Protein AF-A0A5B0M8N7-F1 (afdb_monomer_lite)

Foldseek 3Di:
DDPPDDDQAPQQWAFFWKDQVVVRDIHGCGRPRHDDDDDDDPVPTDIDTTDTDPVPGPHDDDDDDDDCDPVNVVVVVCVVVVVCVVPVVVVVVVVVVVVVVVVVVVVVVVVVVVPPDDDDD

Structure (mmCIF, N/CA/C/O backbone):
data_AF-A0A5B0M8N7-F1
#
_entry.id   AF-A0A5B0M8N7-F1
#
loop_
_atom_site.group_PDB
_atom_site.id
_atom_site.type_symbol
_atom_site.label_atom_id
_atom_site.label_alt_id
_atom_site.label_comp_id
_atom_site.label_asym_id
_atom_site.label_entity_id
_atom_site.label_seq_id
_atom_site.pdbx_PDB_ins_code
_atom_site.Cartn_x
_atom_site.Cartn_y
_atom_site.Cartn_z
_atom_site.occupancy
_atom_site.B_iso_or_equiv
_atom_site.auth_seq_id
_atom_site.auth_comp_id
_atom_site.auth_asym_id
_atom_site.auth_atom_id
_atom_site.pdbx_PDB_model_num
ATOM 1 N N . MET A 1 1 ? 11.922 27.029 -22.630 1.00 46.81 1 MET A N 1
ATOM 2 C CA . MET A 1 1 ? 10.753 27.025 -21.726 1.00 46.81 1 MET A CA 1
ATOM 3 C C . MET A 1 1 ? 10.085 25.672 -21.880 1.00 46.81 1 MET A C 1
ATOM 5 O O . MET A 1 1 ? 9.820 25.305 -23.014 1.00 46.81 1 MET A O 1
ATOM 9 N N . GLN A 1 2 ? 9.908 24.917 -20.795 1.00 61.97 2 GLN A N 1
ATOM 10 C CA . GLN A 1 2 ? 8.971 23.790 -20.772 1.00 61.97 2 GLN A CA 1
ATOM 11 C C . GLN A 1 2 ? 7.604 24.369 -20.407 1.00 61.97 2 GLN A C 1
ATOM 13 O O . GLN A 1 2 ? 7.500 25.142 -19.459 1.00 61.97 2 GLN A O 1
ATOM 18 N N . ASP A 1 3 ? 6.595 24.055 -21.204 1.00 82.44 3 ASP A N 1
ATOM 19 C CA . ASP A 1 3 ? 5.219 24.556 -21.105 1.00 82.44 3 ASP A CA 1
ATOM 20 C C . ASP A 1 3 ? 4.363 23.779 -20.087 1.00 82.44 3 ASP A C 1
ATOM 22 O O . ASP A 1 3 ? 3.213 24.134 -19.849 1.00 82.44 3 ASP A O 1
ATOM 26 N N . GLY A 1 4 ? 4.928 22.736 -19.470 1.00 71.62 4 GLY A N 1
ATOM 27 C CA . GLY A 1 4 ? 4.211 21.851 -18.553 1.00 71.62 4 GLY A CA 1
ATOM 28 C C . GLY A 1 4 ? 3.311 20.833 -19.258 1.00 71.62 4 GLY A C 1
ATOM 29 O O . GLY A 1 4 ? 2.535 20.157 -18.586 1.00 71.62 4 GLY A O 1
ATOM 30 N N . SER A 1 5 ? 3.409 20.702 -20.584 1.00 77.06 5 SER A N 1
ATOM 31 C CA . S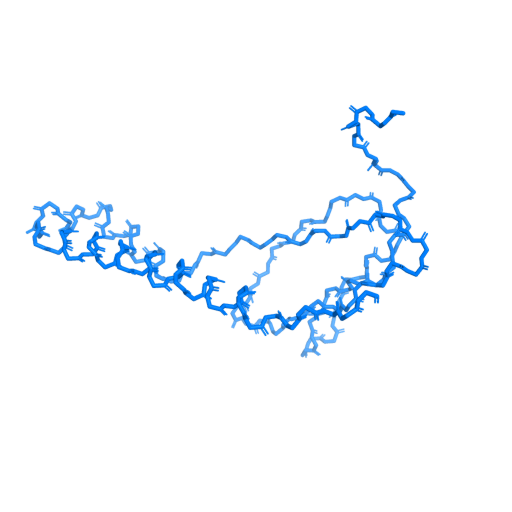ER A 1 5 ? 2.685 19.680 -21.339 1.00 77.06 5 SER A CA 1
ATOM 32 C C . SER A 1 5 ? 3.151 18.276 -20.946 1.00 77.06 5 SER A C 1
ATOM 34 O O . SER A 1 5 ? 4.347 18.021 -20.774 1.00 77.06 5 SER A O 1
ATOM 36 N N . LEU A 1 6 ? 2.199 17.348 -20.808 1.00 69.31 6 LEU A N 1
ATOM 37 C CA . LEU A 1 6 ? 2.494 15.948 -20.506 1.00 69.31 6 LEU A CA 1
ATOM 38 C C . LEU A 1 6 ? 3.200 15.293 -21.698 1.00 69.31 6 LEU A C 1
ATOM 40 O O . LEU A 1 6 ? 2.675 15.271 -22.810 1.00 69.31 6 LEU A O 1
ATOM 44 N N . VAL A 1 7 ? 4.382 14.730 -21.451 1.00 70.38 7 VAL A N 1
ATOM 45 C CA . VAL A 1 7 ? 5.074 13.870 -22.414 1.00 70.38 7 VAL A CA 1
ATOM 46 C C . VAL A 1 7 ? 4.440 12.485 -22.330 1.00 70.38 7 VAL A C 1
ATOM 48 O O . VAL A 1 7 ? 4.480 11.856 -21.278 1.00 70.38 7 VAL A O 1
ATOM 51 N N . THR A 1 8 ? 3.834 12.018 -23.419 1.00 71.81 8 THR A N 1
ATOM 52 C CA . THR A 1 8 ? 3.123 10.726 -23.451 1.00 71.81 8 THR A CA 1
ATOM 53 C C . THR A 1 8 ? 3.881 9.625 -24.187 1.00 71.81 8 THR A C 1
ATOM 55 O O . THR A 1 8 ? 3.483 8.472 -24.100 1.00 71.81 8 THR A O 1
ATOM 58 N N . ASN A 1 9 ? 4.949 9.964 -24.917 1.00 72.56 9 ASN A N 1
ATOM 59 C CA . ASN A 1 9 ? 5.648 9.048 -25.823 1.00 72.56 9 ASN A CA 1
ATOM 60 C C . ASN A 1 9 ? 7.168 9.145 -25.617 1.00 72.56 9 ASN A C 1
ATOM 62 O O . ASN A 1 9 ? 7.668 10.199 -25.215 1.00 72.56 9 ASN A O 1
ATOM 66 N N . ASN A 1 10 ? 7.903 8.095 -25.996 1.00 74.06 10 ASN A N 1
ATOM 67 C CA . ASN A 1 10 ? 9.365 8.014 -25.923 1.00 74.06 10 ASN A CA 1
ATOM 68 C C . ASN A 1 10 ? 9.909 8.242 -24.503 1.00 74.06 10 ASN A C 1
ATOM 70 O O . ASN A 1 10 ? 10.962 8.862 -24.323 1.00 74.06 10 ASN A O 1
ATOM 74 N N . LEU A 1 11 ? 9.204 7.750 -23.479 1.00 74.06 11 LEU A N 1
ATOM 75 C CA . LEU A 1 11 ? 9.624 7.913 -22.087 1.00 74.06 11 LEU A CA 1
ATOM 76 C C . LEU A 1 11 ? 10.914 7.132 -21.794 1.00 74.06 11 LEU A C 1
ATOM 78 O O . LEU A 1 11 ? 11.697 7.540 -20.926 1.00 74.06 11 LEU A O 1
ATOM 82 N N . ASN A 1 12 ? 11.145 6.055 -22.558 1.00 73.94 12 ASN A N 1
ATOM 83 C CA . ASN A 1 12 ? 12.342 5.208 -22.556 1.00 73.94 12 ASN A CA 1
ATOM 84 C C . ASN A 1 12 ? 12.801 4.835 -21.135 1.00 73.94 12 ASN A C 1
ATOM 86 O O . ASN A 1 12 ? 13.986 4.899 -20.798 1.00 73.94 12 ASN A O 1
ATOM 90 N N . VAL A 1 13 ? 11.835 4.513 -20.273 1.00 72.69 13 VAL A N 1
ATOM 91 C CA . VAL A 1 13 ? 12.106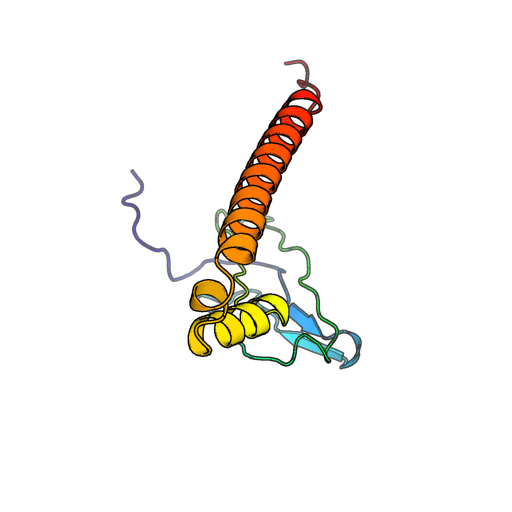 4.049 -18.914 1.00 72.69 13 VAL A CA 1
ATOM 92 C C . VAL A 1 13 ? 12.673 2.634 -18.993 1.00 72.69 13 VAL A C 1
ATOM 94 O O . VAL A 1 13 ? 12.169 1.798 -19.747 1.00 72.69 13 VAL A O 1
ATOM 97 N N . GLN A 1 14 ? 13.717 2.364 -18.207 1.00 78.44 14 GLN A N 1
ATOM 98 C CA . GLN A 1 14 ? 14.246 1.021 -17.994 1.00 78.44 14 GLN A CA 1
ATOM 99 C C . GLN A 1 14 ? 14.159 0.601 -16.523 1.00 78.44 14 GLN A C 1
ATOM 101 O O . GLN A 1 14 ? 14.323 1.415 -15.609 1.00 78.44 14 GLN A O 1
ATOM 106 N N . GLY A 1 15 ? 13.931 -0.695 -16.310 1.00 81.38 15 GLY A N 1
ATOM 107 C CA . GLY A 1 15 ? 13.740 -1.276 -14.983 1.00 81.38 15 GLY A CA 1
ATOM 108 C C . GLY A 1 15 ? 12.388 -0.910 -14.374 1.00 81.38 15 GLY A C 1
ATOM 109 O O . GLY A 1 15 ? 11.423 -0.641 -15.087 1.00 81.38 15 GLY A O 1
ATOM 110 N N . GLY A 1 16 ? 12.320 -0.913 -13.040 1.00 85.44 16 GLY A N 1
ATOM 111 C CA . GLY A 1 16 ? 11.072 -0.642 -12.323 1.00 85.44 16 GLY A CA 1
ATOM 112 C C . GLY A 1 16 ? 10.060 -1.786 -12.386 1.00 85.44 16 GLY A C 1
ATOM 113 O O . GLY A 1 16 ? 8.885 -1.555 -12.121 1.00 85.44 16 GLY A O 1
ATOM 114 N N . ASN A 1 17 ? 10.494 -2.997 -12.751 1.00 89.69 17 ASN A N 1
ATOM 115 C CA . ASN A 1 17 ? 9.612 -4.152 -12.890 1.00 89.69 17 ASN A CA 1
ATOM 116 C C . ASN A 1 17 ? 8.853 -4.418 -11.589 1.00 89.69 17 ASN A C 1
ATOM 118 O O . ASN A 1 17 ? 9.412 -4.293 -10.497 1.00 89.69 17 ASN A O 1
ATOM 122 N N . PHE A 1 18 ? 7.590 -4.812 -11.715 1.00 92.62 18 PHE A N 1
ATOM 123 C CA . PHE A 1 18 ? 6.763 -5.183 -10.574 1.00 92.62 18 PHE A CA 1
ATOM 124 C C . PHE A 1 18 ? 6.695 -6.701 -10.469 1.00 92.62 18 PHE A C 1
ATOM 126 O O . PHE A 1 18 ? 6.154 -7.356 -11.358 1.00 92.62 18 PHE A O 1
ATOM 133 N N . LEU A 1 19 ? 7.279 -7.263 -9.418 1.00 94.56 19 LEU A N 1
ATOM 134 C CA . LEU A 1 19 ? 7.484 -8.699 -9.279 1.00 94.56 19 LEU A CA 1
ATOM 135 C C . LEU A 1 19 ? 6.557 -9.303 -8.230 1.00 94.56 19 LEU A C 1
ATOM 137 O O . LEU A 1 19 ? 6.322 -8.700 -7.186 1.00 94.56 19 LEU A O 1
ATOM 141 N N . PHE A 1 20 ? 6.132 -10.533 -8.503 1.00 96.25 20 PHE A N 1
ATOM 142 C CA . PHE A 1 20 ? 5.485 -11.471 -7.593 1.00 96.25 20 PHE A CA 1
ATOM 143 C C . PHE A 1 20 ? 6.415 -12.687 -7.439 1.00 96.25 20 PHE A C 1
ATOM 145 O O . PHE A 1 20 ? 6.326 -13.641 -8.222 1.00 96.25 20 PHE A O 1
ATOM 152 N N . PRO A 1 21 ? 7.415 -12.607 -6.538 1.00 94.69 21 PRO A N 1
ATOM 153 C CA . PRO A 1 21 ? 8.527 -13.555 -6.504 1.00 94.69 21 PRO A CA 1
ATOM 154 C C . PRO A 1 21 ? 8.095 -14.989 -6.191 1.00 94.69 21 PRO A C 1
ATOM 156 O O . PRO A 1 21 ? 8.663 -15.919 -6.758 1.00 94.69 21 PRO A O 1
ATOM 159 N N . ASP A 1 22 ? 7.086 -15.181 -5.342 1.00 96.50 22 ASP A N 1
ATOM 160 C CA . ASP A 1 22 ? 6.646 -16.518 -4.925 1.00 96.50 22 ASP A CA 1
ATOM 161 C C . ASP A 1 22 ? 5.851 -17.227 -6.043 1.00 96.50 22 ASP A C 1
ATOM 163 O O . ASP A 1 22 ? 5.781 -18.454 -6.115 1.00 96.50 22 ASP A O 1
ATOM 167 N N . GLU A 1 23 ? 5.299 -16.445 -6.967 1.00 94.81 23 GLU A N 1
ATOM 168 C CA . GLU A 1 23 ? 4.461 -16.863 -8.085 1.00 94.81 23 GLU A CA 1
ATOM 169 C C . GLU A 1 23 ? 5.259 -16.972 -9.391 1.00 94.81 23 GLU A C 1
ATOM 171 O O . GLU A 1 23 ? 4.705 -17.369 -10.418 1.00 94.81 23 GLU A O 1
ATOM 176 N N . ASN A 1 24 ? 6.554 -16.627 -9.364 1.00 92.69 24 ASN A N 1
ATOM 177 C CA . ASN A 1 24 ? 7.429 -16.543 -10.537 1.00 92.69 24 ASN A CA 1
ATOM 178 C C . ASN A 1 24 ? 6.809 -15.725 -11.682 1.00 92.69 24 ASN A C 1
ATOM 180 O O . ASN A 1 24 ? 6.948 -16.060 -12.862 1.00 92.69 24 ASN A O 1
ATOM 184 N N . PHE A 1 25 ? 6.109 -14.650 -11.326 1.00 92.06 25 PHE A N 1
ATOM 185 C CA . PHE A 1 25 ? 5.437 -13.760 -12.263 1.00 92.06 25 PHE A CA 1
ATOM 186 C C . PHE A 1 25 ? 5.869 -12.311 -12.024 1.00 92.06 25 PHE A C 1
ATOM 188 O O . PHE A 1 25 ? 6.266 -11.930 -10.926 1.00 92.06 25 PHE A O 1
ATOM 195 N N . GLY A 1 26 ? 5.796 -11.478 -13.056 1.00 91.25 26 GLY A N 1
ATOM 196 C CA . GLY A 1 26 ? 6.103 -10.062 -12.935 1.00 91.25 26 GLY A CA 1
ATOM 197 C C . GLY A 1 26 ? 5.723 -9.282 -14.181 1.00 91.25 26 GLY A C 1
ATOM 198 O O . GLY A 1 26 ? 5.560 -9.838 -15.267 1.00 91.25 26 GLY A O 1
ATOM 199 N N . LEU A 1 27 ? 5.581 -7.975 -14.008 1.00 90.25 27 LEU A N 1
ATOM 200 C CA . LEU A 1 27 ? 5.298 -7.026 -15.070 1.00 90.25 27 LEU A CA 1
ATOM 201 C C . LEU A 1 27 ? 6.570 -6.253 -15.398 1.00 90.25 27 LEU A C 1
ATOM 203 O O . LEU A 1 27 ? 7.159 -5.603 -14.533 1.00 90.25 27 LEU A O 1
ATOM 207 N N . ASN A 1 28 ? 6.978 -6.336 -16.661 1.00 88.00 28 ASN A N 1
ATOM 208 C CA . ASN A 1 28 ? 8.090 -5.566 -17.193 1.00 88.00 28 ASN A CA 1
ATOM 209 C C . ASN A 1 28 ? 7.569 -4.238 -17.750 1.00 88.00 28 ASN A C 1
ATOM 211 O O . ASN A 1 28 ? 6.742 -4.238 -18.662 1.00 88.00 28 ASN A O 1
ATOM 215 N N . PHE A 1 29 ? 8.060 -3.123 -17.211 1.00 82.44 29 PHE A N 1
ATOM 216 C CA . PHE A 1 29 ? 7.674 -1.778 -17.652 1.00 82.44 29 PHE A CA 1
ATOM 217 C C . PHE A 1 29 ? 8.696 -1.130 -18.592 1.00 82.44 29 PHE A C 1
ATOM 219 O O . PHE A 1 29 ? 8.511 0.016 -19.006 1.00 82.44 29 PHE A O 1
ATOM 226 N N . ALA A 1 30 ? 9.768 -1.838 -18.958 1.00 80.50 30 ALA A N 1
ATOM 227 C CA . ALA A 1 30 ? 10.774 -1.313 -19.869 1.00 80.50 30 ALA A CA 1
ATOM 228 C C . ALA A 1 30 ? 10.161 -0.970 -21.237 1.00 80.50 30 ALA A C 1
ATOM 230 O O . ALA A 1 30 ? 9.550 -1.817 -21.890 1.00 80.50 30 ALA A O 1
ATOM 231 N N . GLY A 1 31 ? 10.346 0.278 -21.674 1.00 75.56 31 GLY A N 1
ATOM 232 C CA . GLY A 1 31 ? 9.809 0.776 -22.946 1.00 75.56 31 GLY A CA 1
ATOM 233 C C . GLY A 1 31 ? 8.291 0.983 -22.973 1.00 75.56 31 GLY A C 1
ATOM 234 O O . GLY A 1 31 ? 7.743 1.229 -24.045 1.00 75.56 31 GLY A O 1
ATOM 235 N N . PHE A 1 32 ? 7.606 0.888 -21.828 1.00 78.31 32 PHE A N 1
ATOM 236 C CA . PHE A 1 32 ? 6.180 1.179 -21.747 1.00 78.31 32 PHE A CA 1
ATOM 237 C C . PHE A 1 32 ? 5.936 2.695 -21.724 1.00 78.31 32 PHE A C 1
ATOM 239 O O . PHE A 1 32 ? 6.397 3.397 -20.824 1.00 78.31 32 PHE A O 1
ATOM 246 N N . ASP A 1 33 ? 5.181 3.184 -22.707 1.00 77.88 33 ASP A N 1
ATOM 247 C CA . ASP A 1 33 ? 4.754 4.579 -22.812 1.00 77.88 33 ASP A CA 1
ATOM 248 C C . ASP A 1 33 ? 3.288 4.691 -22.364 1.00 77.88 33 ASP A C 1
ATOM 250 O O . ASP A 1 33 ? 2.363 4.481 -23.150 1.00 77.88 33 ASP A O 1
ATOM 254 N N . GLY A 1 34 ? 3.059 4.972 -21.077 1.00 78.50 34 GLY A N 1
ATOM 255 C CA . GLY A 1 34 ? 1.706 5.177 -20.561 1.00 78.50 34 GLY A CA 1
ATOM 256 C C . GLY A 1 34 ? 1.525 4.894 -19.073 1.00 78.50 34 GLY A C 1
ATOM 257 O O . GLY A 1 34 ? 2.477 4.857 -18.296 1.00 78.50 34 GLY A O 1
ATOM 258 N N . ILE A 1 35 ? 0.262 4.697 -18.690 1.00 83.25 35 ILE A N 1
ATOM 259 C CA . ILE A 1 35 ? -0.166 4.379 -17.325 1.00 83.25 35 ILE A CA 1
ATOM 260 C C . ILE A 1 35 ? -0.502 2.889 -17.255 1.00 83.25 35 ILE A C 1
ATOM 262 O O . ILE A 1 35 ? -1.247 2.382 -18.093 1.00 83.25 35 ILE A O 1
ATOM 266 N N . VAL A 1 36 ? 0.025 2.205 -16.242 1.00 83.75 36 VAL A N 1
ATOM 267 C CA . VAL A 1 36 ? -0.379 0.841 -15.890 1.00 83.75 36 VAL A CA 1
ATOM 268 C C . VAL A 1 36 ? -1.236 0.909 -14.634 1.00 83.75 36 VAL A C 1
ATOM 270 O O . VAL A 1 36 ? -0.807 1.453 -13.619 1.00 83.75 36 VAL A O 1
ATOM 273 N N . GLU A 1 37 ? -2.432 0.334 -14.698 1.00 89.88 37 GLU A N 1
ATOM 274 C CA . GLU A 1 37 ? -3.295 0.118 -13.539 1.00 89.88 37 GLU A CA 1
ATOM 275 C C . GLU A 1 37 ? -3.397 -1.383 -13.272 1.00 89.88 37 GLU A C 1
ATOM 277 O O . GLU A 1 37 ? -3.547 -2.184 -14.197 1.00 89.88 37 GLU A O 1
ATOM 282 N N . MET A 1 38 ? -3.299 -1.775 -12.004 1.00 89.88 38 MET A N 1
ATOM 283 C CA . MET A 1 38 ? -3.463 -3.166 -11.604 1.00 89.88 38 MET A CA 1
ATOM 284 C C . MET A 1 38 ? -4.198 -3.263 -10.271 1.00 89.88 38 MET A C 1
ATOM 286 O O . MET A 1 38 ? -4.041 -2.420 -9.389 1.00 89.88 38 MET A O 1
ATOM 290 N N . VAL A 1 39 ? -4.964 -4.340 -10.118 1.00 92.25 39 VAL A N 1
ATOM 291 C CA . VAL A 1 39 ? -5.645 -4.696 -8.874 1.00 92.25 39 VAL A CA 1
ATOM 292 C C . VAL A 1 39 ? -5.237 -6.114 -8.517 1.00 92.25 39 VAL A C 1
ATOM 294 O O . VAL A 1 39 ? -5.418 -7.039 -9.307 1.00 92.25 39 VAL A O 1
ATOM 297 N N . TRP A 1 40 ? -4.682 -6.290 -7.323 1.00 92.38 40 TRP A N 1
ATOM 298 C CA . TRP A 1 40 ? -4.245 -7.590 -6.831 1.00 92.38 40 TRP A CA 1
ATOM 299 C C . TRP A 1 40 ? -4.493 -7.718 -5.331 1.00 92.38 40 TRP A C 1
ATOM 301 O O . TRP A 1 40 ? -4.815 -6.755 -4.633 1.00 92.38 40 TRP A O 1
ATOM 311 N N . LYS A 1 41 ? -4.346 -8.944 -4.827 1.00 92.31 41 LYS A N 1
ATOM 312 C CA . LYS A 1 41 ? -4.537 -9.262 -3.416 1.00 92.31 41 LYS A CA 1
ATOM 313 C C . LYS A 1 41 ? -3.217 -9.124 -2.641 1.00 92.31 41 LYS A C 1
ATOM 315 O O . LYS A 1 41 ? -2.512 -10.108 -2.427 1.00 92.31 41 LYS A O 1
ATOM 320 N N . ALA A 1 42 ? -2.880 -7.889 -2.264 1.00 91.31 42 ALA A N 1
ATOM 321 C CA . ALA A 1 42 ? -1.591 -7.519 -1.664 1.00 91.31 42 ALA A CA 1
ATOM 322 C C . ALA A 1 42 ? -1.265 -8.229 -0.332 1.00 91.31 42 ALA A C 1
ATOM 324 O O . ALA A 1 42 ? -0.095 -8.385 -0.003 1.00 91.31 42 ALA A O 1
ATOM 325 N N . ASP A 1 43 ? -2.276 -8.696 0.411 1.00 89.94 43 ASP A N 1
ATOM 326 C CA . ASP A 1 43 ? -2.122 -9.475 1.651 1.00 89.94 43 ASP A CA 1
ATOM 327 C C . ASP A 1 43 ? -1.781 -10.954 1.412 1.00 89.94 43 ASP A C 1
ATOM 329 O O . ASP A 1 43 ? -1.409 -11.654 2.352 1.00 89.94 43 ASP A O 1
ATOM 333 N N . ARG A 1 44 ? -1.943 -11.456 0.180 1.00 93.62 44 ARG A N 1
ATOM 334 C CA . ARG A 1 44 ? -1.647 -12.856 -0.168 1.00 93.62 44 ARG A CA 1
ATOM 335 C C . ARG A 1 44 ? -0.440 -13.039 -1.056 1.00 93.62 44 ARG A C 1
ATOM 337 O O . ARG A 1 44 ? 0.218 -14.061 -0.925 1.00 93.62 44 ARG A O 1
ATOM 344 N N . PHE A 1 45 ? -0.209 -12.105 -1.964 1.00 93.75 45 PHE A N 1
ATOM 345 C CA . PHE A 1 45 ? 0.853 -12.219 -2.947 1.00 93.75 45 PHE A CA 1
ATOM 346 C C . PHE A 1 45 ? 2.008 -11.315 -2.527 1.00 93.75 45 PHE A C 1
ATOM 348 O O . PHE A 1 45 ? 1.861 -10.085 -2.478 1.00 93.75 45 PHE A O 1
ATOM 355 N N . SER A 1 46 ? 3.142 -11.939 -2.196 1.00 95.00 46 SER A N 1
ATOM 356 C CA . SER A 1 46 ? 4.395 -11.223 -1.970 1.00 95.00 46 SER A CA 1
ATOM 357 C C . SER A 1 46 ? 4.712 -10.411 -3.218 1.00 95.00 46 SER A C 1
ATOM 359 O O . SER A 1 46 ? 4.508 -10.885 -4.334 1.00 95.00 46 SER A O 1
ATOM 361 N N . HIS A 1 47 ? 5.140 -9.164 -3.049 1.00 94.50 47 HIS A N 1
ATOM 362 C CA . HIS A 1 47 ? 5.408 -8.294 -4.183 1.00 94.50 47 HIS A CA 1
ATOM 363 C C . HIS A 1 47 ? 6.498 -7.278 -3.873 1.00 94.50 47 HIS A C 1
ATOM 365 O O . HIS A 1 47 ? 6.676 -6.848 -2.731 1.00 94.50 47 HIS A O 1
ATOM 371 N N . CYS A 1 48 ? 7.230 -6.879 -4.907 1.00 93.38 48 CYS A N 1
ATOM 372 C CA . CYS A 1 48 ? 8.224 -5.822 -4.813 1.00 93.38 48 CYS A CA 1
ATOM 373 C C . CYS A 1 48 ? 8.409 -5.110 -6.155 1.00 93.38 48 CYS A C 1
ATOM 375 O O . CYS A 1 48 ? 8.120 -5.654 -7.220 1.00 93.38 48 CYS A O 1
ATOM 377 N N . THR A 1 49 ? 8.908 -3.879 -6.091 1.00 91.69 49 THR A N 1
ATOM 378 C CA . THR A 1 49 ? 9.311 -3.119 -7.275 1.00 91.69 49 THR A CA 1
ATOM 379 C C . THR A 1 49 ? 10.828 -3.147 -7.377 1.00 91.69 49 THR A C 1
ATOM 381 O O . THR A 1 49 ? 11.525 -2.791 -6.422 1.00 91.69 49 THR A O 1
ATOM 384 N N . GLU A 1 50 ? 11.349 -3.555 -8.529 1.00 89.25 50 GLU A N 1
ATOM 385 C CA . GLU A 1 50 ? 12.776 -3.454 -8.815 1.00 89.25 50 GLU A CA 1
ATOM 386 C C . GLU A 1 50 ? 13.212 -1.993 -8.959 1.00 89.25 50 GLU A C 1
ATOM 388 O O . GLU A 1 50 ? 12.421 -1.092 -9.242 1.00 89.25 50 GLU A O 1
ATOM 393 N N . ILE A 1 51 ? 14.507 -1.741 -8.790 1.00 83.19 51 ILE A N 1
ATOM 394 C CA . ILE A 1 51 ? 15.059 -0.400 -8.969 1.00 83.19 51 ILE A CA 1
ATOM 395 C C . ILE A 1 51 ? 14.907 0.009 -10.440 1.00 83.19 51 ILE A C 1
ATOM 397 O O . ILE A 1 51 ? 15.367 -0.686 -11.344 1.00 83.19 51 ILE A O 1
ATOM 401 N N . SER A 1 52 ? 14.290 1.163 -10.688 1.00 76.88 52 SER A N 1
ATOM 402 C CA . SER A 1 52 ? 14.337 1.824 -11.993 1.00 76.88 52 SER A CA 1
ATOM 403 C C . SER A 1 52 ? 15.642 2.609 -12.117 1.00 76.88 52 SER A C 1
ATOM 405 O O . SER A 1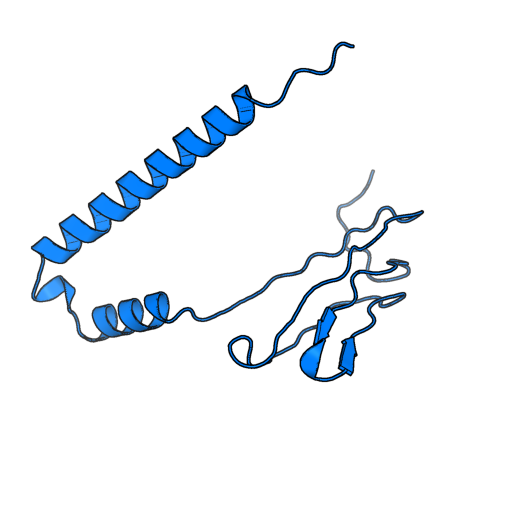 52 ? 15.915 3.486 -11.291 1.00 76.88 52 SER A O 1
ATOM 407 N N . THR A 1 53 ? 16.451 2.326 -13.135 1.00 66.06 53 THR A N 1
ATOM 408 C CA . THR A 1 53 ? 17.676 3.081 -13.425 1.00 66.06 53 THR A CA 1
ATOM 409 C C . THR A 1 53 ? 17.424 4.081 -14.553 1.00 66.06 53 THR A C 1
ATOM 411 O O . THR A 1 53 ? 17.203 3.681 -15.697 1.00 66.06 53 THR A O 1
ATOM 414 N N . PRO A 1 54 ? 17.530 5.397 -14.298 1.00 60.19 54 PRO A N 1
ATOM 415 C CA . PRO A 1 54 ? 17.532 6.386 -15.360 1.00 60.19 54 PRO A CA 1
ATOM 416 C C . PRO A 1 54 ? 18.958 6.458 -15.905 1.00 60.19 54 PRO A C 1
ATOM 418 O O . PRO A 1 54 ? 19.694 7.396 -15.621 1.00 60.19 54 PRO A O 1
ATOM 421 N N . LEU A 1 55 ? 19.412 5.431 -16.631 1.00 55.53 55 LEU A N 1
ATOM 422 C CA . LEU A 1 55 ? 20.793 5.447 -17.121 1.00 55.53 55 LEU A CA 1
ATOM 423 C C . LEU A 1 55 ? 21.000 6.597 -18.131 1.00 55.53 55 LEU A C 1
ATOM 425 O O . LEU A 1 55 ? 22.103 7.126 -18.229 1.00 55.53 55 LEU A O 1
ATOM 429 N N . GLN A 1 56 ? 19.933 7.015 -18.834 1.00 57.38 56 GLN A N 1
ATOM 430 C CA . GLN A 1 56 ? 19.948 8.064 -19.870 1.00 57.38 56 GLN A CA 1
ATOM 431 C C . GLN A 1 56 ? 18.620 8.850 -20.017 1.00 57.38 56 GLN A C 1
ATOM 433 O O . GLN A 1 56 ? 18.464 9.619 -20.962 1.00 57.38 56 GLN A O 1
ATOM 438 N N . SER A 1 57 ? 17.647 8.658 -19.119 1.00 62.00 57 SER A N 1
ATOM 439 C CA . SER A 1 57 ? 16.294 9.226 -19.236 1.00 62.00 57 SER A CA 1
ATOM 440 C C . SER A 1 57 ? 16.064 10.338 -18.206 1.00 62.00 57 SER A C 1
ATOM 442 O O . SER A 1 57 ? 16.385 10.170 -17.032 1.00 62.00 57 SER A O 1
ATOM 444 N N . TYR A 1 58 ? 15.495 11.472 -18.635 1.00 67.50 58 TYR A N 1
ATOM 445 C CA . TYR A 1 58 ? 15.023 12.542 -17.738 1.00 67.50 58 TYR A CA 1
ATOM 446 C C . TYR A 1 58 ? 13.662 12.222 -17.098 1.00 67.50 58 TYR A C 1
ATOM 448 O O . TYR A 1 58 ? 13.174 12.991 -16.270 1.00 67.50 58 TYR A O 1
ATOM 456 N N . ASN A 1 59 ? 13.034 11.114 -17.492 1.00 72.19 59 ASN A N 1
ATOM 457 C CA . ASN A 1 59 ? 11.693 10.751 -17.062 1.00 72.19 59 ASN A CA 1
ATOM 458 C C . ASN A 1 59 ? 11.754 9.886 -15.800 1.00 72.19 59 ASN A C 1
ATOM 460 O O . ASN A 1 59 ? 12.644 9.053 -15.634 1.00 72.19 59 ASN A O 1
ATOM 464 N N . SER A 1 60 ? 10.794 10.091 -14.900 1.00 71.44 60 SER A N 1
ATOM 465 C CA . SER A 1 60 ? 10.659 9.329 -13.656 1.00 71.44 60 SER A CA 1
ATOM 466 C C . SER A 1 60 ? 9.422 8.439 -13.712 1.00 71.44 60 SER A C 1
ATOM 468 O O . SER A 1 60 ? 8.378 8.874 -14.193 1.00 71.44 60 SER A O 1
ATOM 470 N N . CYS A 1 61 ? 9.518 7.226 -13.167 1.00 75.25 61 CYS A N 1
ATOM 471 C CA . CYS A 1 61 ? 8.347 6.396 -12.893 1.00 75.25 61 CYS A CA 1
ATOM 472 C C . CYS A 1 61 ? 7.760 6.738 -11.529 1.00 75.25 61 CYS A C 1
ATOM 474 O O . CYS A 1 61 ? 8.473 6.754 -10.526 1.00 75.25 61 CYS A O 1
ATOM 476 N N . LEU A 1 62 ? 6.450 6.973 -11.497 1.00 82.19 62 LEU A N 1
ATOM 477 C CA . LEU A 1 62 ? 5.690 7.160 -10.270 1.00 82.19 62 LEU A CA 1
ATOM 478 C C . LEU A 1 62 ? 4.780 5.949 -10.060 1.00 82.19 62 LEU A C 1
ATOM 480 O O . LEU A 1 62 ? 3.909 5.680 -10.882 1.00 82.19 62 LEU A O 1
ATOM 484 N N . GLY A 1 63 ? 4.974 5.246 -8.947 1.00 85.31 63 GLY A N 1
ATOM 485 C CA . GLY A 1 63 ? 4.033 4.244 -8.457 1.00 85.31 63 GLY A CA 1
ATOM 486 C C . GLY A 1 63 ? 3.131 4.850 -7.387 1.00 85.31 63 GLY A C 1
ATOM 487 O O . GLY A 1 63 ? 3.626 5.487 -6.456 1.00 85.31 63 GLY A O 1
ATOM 488 N N . VAL A 1 64 ? 1.820 4.646 -7.508 1.00 88.19 64 VAL A N 1
ATOM 489 C CA . VAL A 1 64 ? 0.835 5.016 -6.484 1.00 88.19 64 VAL A CA 1
ATOM 490 C C . VAL A 1 64 ? 0.058 3.764 -6.108 1.00 88.19 64 VAL A C 1
ATOM 492 O O . VAL A 1 64 ? -0.481 3.090 -6.982 1.00 88.19 64 VAL A O 1
ATOM 495 N N . SER A 1 65 ? -0.001 3.452 -4.815 1.00 89.38 65 SER A N 1
ATOM 496 C CA . SER A 1 65 ? -0.854 2.391 -4.286 1.00 89.38 65 SER A CA 1
ATOM 497 C C . SER A 1 65 ? -2.059 2.991 -3.566 1.00 89.38 65 SER A C 1
ATOM 499 O O . SER A 1 65 ? -1.946 3.949 -2.798 1.00 89.38 65 SER A O 1
ATOM 501 N N . CYS A 1 66 ? -3.232 2.417 -3.819 1.00 87.44 66 CYS A N 1
ATOM 502 C CA . CYS A 1 66 ? -4.455 2.719 -3.089 1.00 87.44 66 CYS A CA 1
ATOM 503 C C . CYS A 1 66 ? -4.948 1.430 -2.438 1.00 87.44 66 CYS A C 1
ATOM 505 O O . CYS A 1 66 ? -5.567 0.590 -3.083 1.00 87.44 66 CYS A O 1
ATOM 507 N N . GLU A 1 67 ? -4.644 1.268 -1.155 1.00 87.31 67 GLU A N 1
ATOM 508 C CA . GLU A 1 67 ? -5.086 0.132 -0.354 1.00 87.31 67 GLU A CA 1
ATOM 509 C C . GLU A 1 67 ? -6.132 0.566 0.674 1.00 87.31 67 GLU A C 1
ATOM 511 O O . GLU A 1 67 ? -6.159 1.716 1.119 1.00 87.31 67 GLU A O 1
ATOM 516 N N . ILE A 1 68 ? -7.006 -0.365 1.059 1.00 84.06 68 ILE A N 1
ATOM 517 C CA . ILE A 1 68 ? -7.954 -0.164 2.156 1.00 84.06 68 ILE A CA 1
ATOM 518 C C . ILE A 1 68 ? -7.395 -0.904 3.372 1.00 84.06 68 ILE A C 1
ATOM 520 O O . ILE A 1 68 ? -7.650 -2.102 3.527 1.00 84.06 68 ILE A O 1
ATOM 524 N N . PRO A 1 69 ? -6.624 -0.236 4.246 1.00 84.12 69 PRO A N 1
ATOM 525 C CA . PRO A 1 69 ? -6.126 -0.885 5.444 1.00 84.12 69 PRO A CA 1
ATOM 526 C C . PRO A 1 69 ? -7.294 -1.189 6.389 1.00 84.12 69 PRO A C 1
ATOM 528 O O . PRO A 1 69 ? -8.287 -0.455 6.456 1.00 84.12 69 PRO A O 1
ATOM 531 N N . LEU A 1 70 ? -7.159 -2.269 7.162 1.00 83.81 70 LEU A N 1
ATOM 532 C CA . LEU A 1 70 ? -8.192 -2.729 8.096 1.00 83.81 70 LEU A CA 1
ATOM 533 C C . LEU A 1 70 ? -8.631 -1.625 9.076 1.00 83.81 70 LEU A C 1
ATOM 535 O O . LEU A 1 70 ? -9.809 -1.518 9.410 1.00 83.81 70 LEU A O 1
ATOM 539 N N . THR A 1 71 ? -7.698 -0.773 9.495 1.00 84.06 71 THR A N 1
ATOM 540 C CA . THR A 1 71 ? -7.948 0.372 10.380 1.00 84.06 71 THR A CA 1
ATOM 541 C C . THR A 1 71 ? -8.855 1.427 9.744 1.00 84.06 71 THR A C 1
ATOM 543 O O . THR A 1 71 ? -9.738 1.965 10.419 1.00 84.06 71 THR A O 1
ATOM 546 N N . SER A 1 72 ? -8.704 1.690 8.442 1.00 83.94 72 SER A N 1
ATOM 547 C CA . SER A 1 72 ? -9.602 2.583 7.703 1.00 83.94 72 SER A CA 1
ATOM 548 C C . SER A 1 72 ? -11.005 1.991 7.618 1.00 83.94 72 SER A C 1
ATOM 550 O O . SER A 1 72 ? -11.978 2.699 7.868 1.00 83.94 72 SER A O 1
ATOM 552 N N . LEU A 1 73 ? -11.128 0.685 7.354 1.00 85.75 73 LEU A N 1
ATOM 553 C CA . LEU A 1 73 ? -12.428 0.007 7.317 1.00 85.75 73 LEU A CA 1
ATOM 554 C C . LEU A 1 73 ? -13.142 0.048 8.679 1.00 85.75 73 LEU A C 1
ATOM 556 O O . LEU A 1 73 ? -14.342 0.326 8.746 1.00 85.75 73 LEU A O 1
ATOM 560 N N . GLN A 1 74 ? -12.408 -0.188 9.769 1.00 87.38 74 GLN A 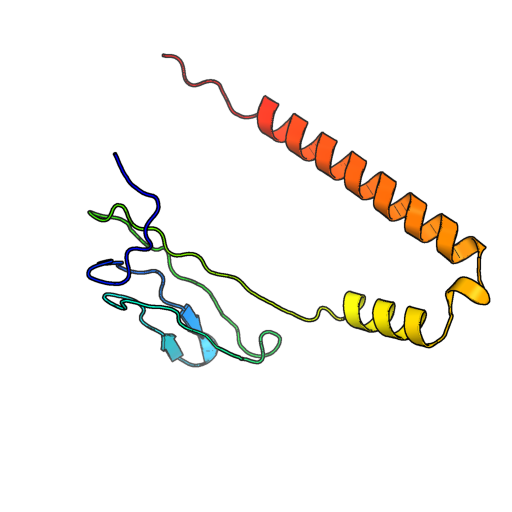N 1
ATOM 561 C CA . GLN A 1 74 ? -12.937 -0.075 11.133 1.00 87.38 74 GLN A CA 1
ATOM 562 C C . GLN A 1 74 ? -13.426 1.344 11.425 1.00 87.38 74 GLN A C 1
ATOM 564 O O . GLN A 1 74 ? -14.547 1.517 11.899 1.00 87.38 74 GLN A O 1
ATOM 569 N N . THR A 1 75 ? -12.630 2.356 11.074 1.00 84.31 75 THR A N 1
ATOM 570 C CA . THR A 1 75 ? -13.008 3.767 11.237 1.00 84.31 75 THR A CA 1
ATOM 571 C C . THR A 1 75 ? -14.275 4.103 10.451 1.00 84.31 75 THR A C 1
ATOM 573 O O . THR A 1 75 ? -15.200 4.693 11.006 1.00 84.31 75 THR A O 1
ATOM 576 N N . ILE A 1 76 ? -14.369 3.682 9.184 1.00 86.31 76 ILE A N 1
ATOM 577 C CA . ILE A 1 76 ? -15.571 3.876 8.355 1.00 86.31 76 ILE A CA 1
ATOM 578 C C . ILE A 1 76 ? -16.789 3.230 9.022 1.00 86.31 76 ILE A C 1
ATOM 580 O O . ILE A 1 76 ? -17.840 3.859 9.131 1.00 86.31 76 ILE A O 1
ATOM 584 N N . THR A 1 77 ? -16.632 2.008 9.531 1.00 90.38 77 THR A N 1
ATOM 585 C CA . THR A 1 77 ? -17.697 1.288 10.237 1.00 90.38 77 THR A CA 1
ATOM 586 C C . THR A 1 77 ? -18.138 2.040 11.495 1.00 90.38 77 THR A C 1
ATOM 588 O O . THR A 1 77 ? -19.333 2.159 11.758 1.00 90.38 77 THR A O 1
ATOM 591 N N . TRP A 1 78 ? -17.205 2.583 12.280 1.00 89.50 78 TRP A N 1
ATOM 592 C CA . TRP A 1 78 ? -17.531 3.391 13.459 1.00 89.50 78 TRP A CA 1
ATOM 593 C C . TRP A 1 78 ? -18.298 4.662 13.096 1.00 89.50 78 TRP A C 1
ATOM 595 O O . TRP A 1 78 ? -19.280 4.987 13.763 1.00 89.50 78 TRP A O 1
ATOM 605 N N . LEU A 1 79 ? -17.894 5.349 12.026 1.00 87.56 79 LEU A N 1
ATOM 606 C CA . LEU A 1 79 ? -18.573 6.552 11.544 1.00 87.56 79 LEU A CA 1
ATOM 607 C C . LEU A 1 79 ? -19.999 6.247 11.069 1.00 87.56 79 LEU A C 1
ATOM 609 O O . LEU A 1 79 ? -20.930 6.941 11.467 1.00 87.56 79 LEU A O 1
ATOM 613 N N . GLN A 1 80 ? -20.186 5.181 10.286 1.00 90.88 80 GLN A N 1
ATOM 614 C CA . GLN A 1 80 ? -21.507 4.751 9.810 1.00 90.88 80 GLN A CA 1
ATOM 615 C C . GLN A 1 80 ? -22.453 4.364 10.954 1.00 90.88 80 GLN A C 1
ATOM 617 O O . GLN A 1 80 ? -23.653 4.601 10.864 1.00 90.88 80 GLN A O 1
ATOM 622 N N . ASN A 1 81 ? -21.915 3.806 12.041 1.00 92.81 81 ASN A N 1
ATOM 623 C CA . ASN A 1 81 ? -22.684 3.434 13.231 1.00 92.81 81 ASN A CA 1
ATOM 624 C C . ASN A 1 81 ? -22.828 4.574 14.254 1.00 92.81 81 ASN A C 1
ATOM 626 O O . ASN A 1 81 ? -23.216 4.314 15.393 1.00 92.81 81 ASN A O 1
ATOM 630 N N . LEU A 1 82 ? -22.486 5.818 13.890 1.00 90.19 82 LEU A N 1
ATOM 631 C CA . LEU A 1 82 ? -22.582 6.994 14.766 1.00 90.19 82 LEU A CA 1
ATOM 632 C C . LEU A 1 82 ? -21.857 6.797 16.111 1.00 90.19 82 LEU A C 1
ATOM 634 O O . LEU A 1 82 ? -22.254 7.327 17.151 1.00 90.19 82 LEU A O 1
ATOM 638 N N . TYR A 1 83 ? -20.758 6.033 16.104 1.00 88.25 83 TYR A N 1
ATOM 639 C CA . TYR A 1 83 ? -20.025 5.643 17.311 1.00 88.25 83 TYR A CA 1
ATOM 640 C C . TYR A 1 83 ? -19.657 6.853 18.181 1.00 88.25 83 TYR A C 1
ATOM 642 O O . TYR A 1 83 ? -19.852 6.841 19.399 1.00 88.25 83 TYR A O 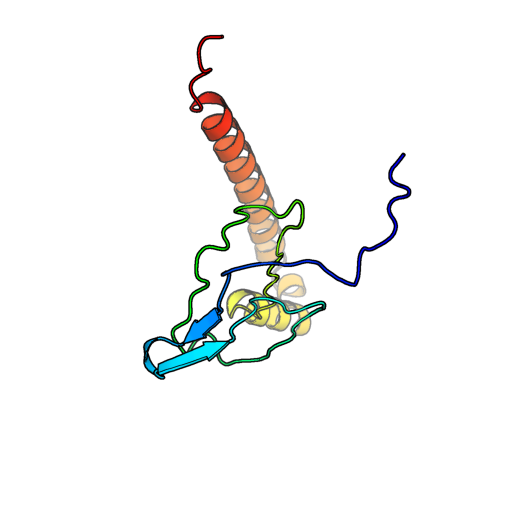1
ATOM 650 N N . TYR A 1 84 ? -19.196 7.931 17.548 1.00 85.88 84 TYR A N 1
ATOM 651 C CA . TYR A 1 84 ? -18.793 9.161 18.226 1.00 85.88 84 TYR A CA 1
ATOM 652 C C . TYR A 1 84 ? -19.960 9.995 18.771 1.00 85.88 84 TYR A C 1
ATOM 654 O O . TYR A 1 84 ? -19.751 10.772 19.702 1.00 85.88 84 TYR A O 1
ATOM 662 N N . GLU A 1 85 ? -21.186 9.803 18.277 1.00 86.81 85 GLU A N 1
ATOM 663 C CA . GLU A 1 85 ? -22.370 10.439 18.869 1.00 86.81 85 GLU A CA 1
ATOM 664 C C . GLU A 1 85 ? -22.691 9.824 20.231 1.00 86.81 85 GLU A C 1
ATOM 666 O O . GLU A 1 85 ? -22.958 10.541 21.197 1.00 86.81 85 GLU A O 1
ATOM 671 N N . SER A 1 86 ? -22.577 8.495 20.328 1.00 84.81 86 SER A N 1
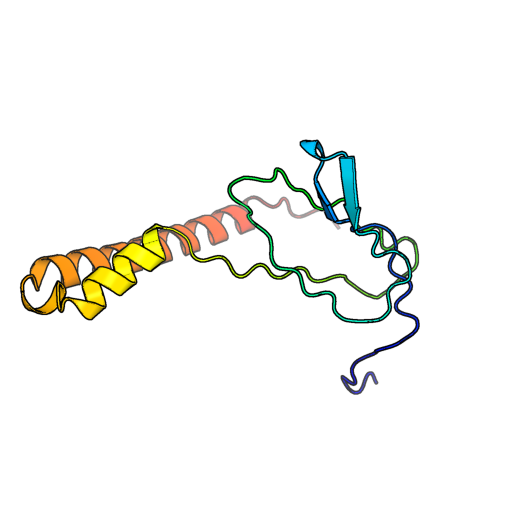ATOM 672 C CA . SER A 1 86 ? -22.767 7.758 21.583 1.00 84.81 86 SER A CA 1
ATOM 673 C C . SER A 1 86 ? -21.600 7.917 22.567 1.00 84.81 86 SER A C 1
ATOM 675 O O . SER A 1 86 ? -21.779 7.754 23.773 1.00 84.81 86 SER A O 1
ATOM 677 N N . LYS A 1 87 ? -20.396 8.245 22.073 1.00 86.88 87 LYS A N 1
ATOM 678 C CA . LYS A 1 87 ? -19.157 8.326 22.864 1.00 86.88 87 LYS A CA 1
ATOM 679 C C . LYS A 1 87 ? -18.330 9.562 22.513 1.00 86.88 87 LYS A C 1
ATOM 681 O O . LYS A 1 87 ? -17.243 9.464 21.941 1.00 86.88 87 LYS A O 1
ATOM 686 N N . LYS A 1 88 ? -18.811 10.734 22.932 1.00 86.94 88 LYS A N 1
ATOM 687 C CA . LYS A 1 88 ? -18.124 12.020 22.710 1.00 86.94 88 LYS A CA 1
ATOM 688 C C . LYS A 1 88 ? -16.703 12.061 23.281 1.00 86.94 88 LYS A C 1
ATOM 690 O O . LYS A 1 88 ? -15.822 12.660 22.680 1.00 86.94 88 LYS A O 1
ATOM 695 N N . GLU A 1 89 ? -16.440 11.388 24.398 1.00 90.19 89 GLU A N 1
ATOM 696 C CA . GLU A 1 89 ? -15.086 11.313 24.970 1.00 90.19 89 GLU A CA 1
ATOM 697 C C . GLU A 1 89 ? -14.095 10.603 24.040 1.00 90.19 89 GLU A C 1
ATOM 699 O O . GLU A 1 89 ? -12.952 11.039 23.897 1.00 90.19 89 GLU A O 1
ATOM 704 N N . ALA A 1 90 ? -14.543 9.546 23.351 1.00 85.88 90 ALA A N 1
ATOM 705 C CA . ALA A 1 90 ? -13.716 8.839 22.379 1.00 85.88 90 ALA A CA 1
ATOM 706 C C . ALA A 1 90 ? -13.357 9.744 21.191 1.00 85.88 90 ALA A C 1
ATOM 708 O O . ALA A 1 90 ? -12.231 9.685 20.710 1.00 85.88 90 ALA A O 1
ATOM 709 N N . PHE A 1 91 ? -14.271 10.626 20.772 1.00 86.69 91 PHE A N 1
ATOM 710 C CA . PHE A 1 91 ? -14.009 11.599 19.709 1.00 86.69 91 PHE A CA 1
ATOM 711 C C . PHE A 1 91 ? -12.863 12.549 20.074 1.00 86.69 91 PHE A C 1
ATOM 713 O O . PHE A 1 91 ? -11.920 12.713 19.298 1.00 86.69 91 PHE A O 1
ATOM 720 N N . PHE A 1 92 ? -12.913 13.147 21.269 1.00 89.44 92 PHE A N 1
ATOM 721 C CA . PHE A 1 92 ? -11.861 14.061 21.722 1.00 89.44 92 PHE A CA 1
ATOM 722 C C . PHE A 1 92 ? -10.523 13.346 21.903 1.00 89.44 92 PHE A C 1
ATOM 724 O O . PHE A 1 92 ? -9.496 13.860 21.466 1.00 89.44 92 PHE A O 1
ATOM 731 N N . ARG A 1 93 ? -10.532 12.142 22.489 1.00 91.50 93 ARG A N 1
ATOM 732 C CA . ARG A 1 93 ? -9.330 11.312 22.640 1.00 91.50 93 ARG A CA 1
ATOM 733 C C . ARG A 1 93 ? -8.673 11.024 21.291 1.00 91.50 93 ARG A C 1
ATOM 735 O O . ARG A 1 93 ? -7.476 11.249 21.143 1.00 91.50 93 ARG A O 1
ATOM 742 N N . ASP A 1 94 ? -9.446 10.537 20.324 1.00 86.75 94 ASP A N 1
ATOM 743 C CA . ASP A 1 94 ? -8.914 10.130 19.022 1.00 86.75 94 ASP A CA 1
ATOM 744 C C . ASP A 1 94 ? -8.425 11.353 18.225 1.00 86.75 94 ASP A C 1
ATOM 746 O O . ASP A 1 94 ? -7.352 11.313 17.626 1.00 86.75 94 ASP A O 1
ATOM 750 N N . THR A 1 95 ? -9.141 12.482 18.295 1.00 88.25 95 THR A N 1
ATOM 751 C CA . THR A 1 95 ? -8.722 13.746 17.662 1.00 88.25 95 THR A CA 1
ATOM 752 C C . THR A 1 95 ? -7.418 14.276 18.261 1.00 88.25 95 THR A C 1
ATOM 754 O O . THR A 1 95 ? -6.503 14.645 17.523 1.00 88.25 95 THR A O 1
ATOM 757 N N . ASN A 1 96 ? -7.295 14.275 19.591 1.00 93.62 96 ASN A N 1
ATOM 758 C CA . ASN A 1 96 ? -6.063 14.689 20.265 1.00 93.62 96 ASN A CA 1
ATOM 759 C C . ASN A 1 96 ? -4.894 13.784 19.877 1.00 93.62 96 ASN A C 1
ATOM 761 O O . ASN A 1 96 ? -3.812 14.282 19.573 1.00 93.62 96 ASN A O 1
ATOM 765 N N . LYS A 1 97 ? -5.133 12.471 19.783 1.00 91.31 97 LYS A N 1
ATOM 766 C CA . LYS A 1 97 ? -4.113 11.516 19.354 1.00 91.31 97 LYS A CA 1
ATOM 767 C C . LYS A 1 97 ? -3.599 11.809 17.940 1.00 91.31 97 LYS A C 1
ATOM 769 O O . LYS A 1 97 ? -2.391 11.786 17.717 1.00 91.31 97 LYS A O 1
ATOM 774 N N . VAL A 1 98 ? -4.487 12.149 17.002 1.00 90.06 98 VAL A N 1
ATOM 775 C CA . VAL A 1 98 ? -4.093 12.563 15.642 1.00 90.06 98 VAL A CA 1
ATOM 776 C C . VAL A 1 98 ? -3.216 13.818 15.676 1.00 90.06 98 VAL A C 1
ATOM 778 O O . VAL A 1 98 ? -2.189 13.868 14.999 1.00 90.06 98 VAL A O 1
ATOM 781 N N . ILE A 1 99 ? -3.579 14.822 16.481 1.00 93.62 99 ILE A N 1
ATOM 782 C CA . ILE A 1 99 ? -2.793 16.058 16.621 1.00 93.62 99 ILE A CA 1
ATOM 783 C C . ILE A 1 99 ? -1.394 15.755 17.174 1.00 93.62 99 ILE A C 1
ATOM 785 O O . ILE A 1 99 ? -0.402 16.233 16.615 1.00 93.62 99 ILE A O 1
ATOM 789 N N . GLU A 1 100 ? -1.307 14.942 18.227 1.00 95.44 100 GLU A N 1
ATOM 790 C CA . GLU A 1 100 ? -0.044 14.505 18.831 1.00 95.44 100 GLU A CA 1
ATOM 791 C C . GLU A 1 100 ? 0.837 13.758 17.822 1.00 95.44 100 GLU A C 1
ATOM 793 O O . GLU A 1 100 ? 2.021 14.066 17.679 1.00 95.44 100 GLU A O 1
ATOM 798 N N . ASP A 1 101 ? 0.266 12.816 17.068 1.00 93.12 101 ASP A N 1
ATOM 799 C CA . ASP A 1 101 ? 1.003 12.051 16.061 1.00 93.12 101 ASP A CA 1
ATOM 800 C C . ASP A 1 101 ? 1.513 12.948 14.924 1.00 93.12 101 ASP A C 1
ATOM 802 O O . ASP A 1 101 ? 2.654 12.799 14.473 1.00 93.12 101 ASP A O 1
ATOM 806 N N . CYS A 1 102 ? 0.721 13.938 14.498 1.00 91.81 102 CYS A N 1
ATOM 807 C CA . CYS A 1 102 ? 1.159 14.945 13.535 1.00 91.81 102 CYS A CA 1
ATOM 808 C C . CYS A 1 102 ? 2.326 15.791 14.066 1.00 91.81 102 CYS A C 1
ATOM 810 O O . CYS A 1 102 ? 3.261 16.086 13.314 1.00 91.81 102 CYS A O 1
ATOM 812 N N . GLN A 1 103 ? 2.296 16.191 15.339 1.00 94.88 103 GLN A N 1
ATOM 813 C CA . GLN A 1 103 ? 3.392 16.933 15.971 1.00 94.88 103 GLN A CA 1
ATOM 814 C C . GLN A 1 103 ? 4.659 16.075 16.060 1.00 94.88 103 GLN A C 1
ATOM 816 O O . GLN A 1 103 ? 5.711 16.485 15.564 1.00 94.88 103 GLN A O 1
ATOM 821 N N . ALA A 1 104 ? 4.542 14.847 16.566 1.00 95.06 104 ALA A N 1
ATOM 822 C CA . ALA A 1 104 ? 5.652 13.904 16.661 1.00 95.06 104 ALA A CA 1
ATOM 823 C C . ALA A 1 104 ? 6.269 13.596 15.285 1.00 95.06 104 ALA A C 1
ATOM 825 O O . ALA A 1 104 ? 7.490 13.472 15.148 1.00 95.06 104 ALA A O 1
ATOM 826 N N . TRP A 1 105 ? 5.449 13.493 14.235 1.00 94.19 105 TRP A N 1
ATOM 827 C CA . TRP A 1 105 ? 5.943 13.343 12.868 1.00 94.19 105 TRP A CA 1
ATOM 828 C C . TRP A 1 105 ? 6.742 14.570 12.415 1.00 94.19 105 TRP A C 1
ATOM 830 O O . TRP A 1 105 ? 7.855 14.403 11.911 1.00 94.19 105 TRP A O 1
ATOM 840 N N . LYS A 1 106 ? 6.235 15.793 12.634 1.00 93.75 106 LYS A N 1
ATOM 841 C CA . LYS A 1 106 ? 6.947 17.039 12.284 1.00 93.75 106 LYS A CA 1
ATOM 842 C C . LYS A 1 106 ? 8.308 17.122 12.975 1.00 93.75 106 LYS A C 1
ATOM 844 O O . LYS A 1 106 ? 9.307 17.430 12.326 1.00 93.75 106 LYS A O 1
ATOM 849 N N . GLU A 1 107 ? 8.367 16.789 14.260 1.00 95.00 107 GLU A N 1
ATOM 850 C CA . GLU A 1 107 ? 9.615 16.755 15.028 1.00 95.00 107 GLU A CA 1
ATOM 851 C C . GLU A 1 107 ? 10.602 15.726 14.471 1.00 95.00 107 GLU A C 1
ATOM 853 O O . GLU A 1 107 ? 11.777 16.042 14.264 1.00 95.00 107 GLU A O 1
ATOM 858 N N . LYS A 1 108 ? 10.133 14.515 14.142 1.00 93.88 108 LYS A N 1
ATOM 859 C CA . LYS A 1 108 ? 10.965 13.488 13.494 1.00 93.88 108 LYS A CA 1
ATOM 860 C C . LYS A 1 108 ? 11.533 13.969 12.158 1.00 93.88 108 LYS A C 1
ATOM 862 O O . LYS A 1 108 ? 12.698 13.692 11.872 1.00 93.88 108 LYS A O 1
ATOM 867 N N . GLN A 1 109 ? 10.754 14.690 11.347 1.00 90.00 109 GLN A N 1
ATOM 868 C CA . GLN A 1 109 ? 11.254 15.259 10.089 1.00 90.00 109 GLN A CA 1
ATOM 869 C C . GLN A 1 109 ? 12.317 16.338 10.333 1.00 90.00 109 GLN A C 1
ATOM 871 O O . GLN A 1 109 ? 13.365 16.319 9.687 1.00 90.00 109 GLN A O 1
ATOM 876 N N . ALA A 1 110 ? 12.103 17.225 11.309 1.00 89.00 110 ALA A N 1
ATOM 877 C CA . ALA A 1 110 ? 13.080 18.250 11.678 1.00 89.00 110 ALA A CA 1
ATOM 878 C C . ALA A 1 110 ? 14.405 17.634 12.162 1.00 89.00 110 ALA A C 1
ATOM 880 O O . ALA A 1 110 ? 15.484 18.052 11.739 1.00 89.00 110 ALA A O 1
ATOM 881 N N . GLN A 1 111 ? 14.338 16.585 12.986 1.00 88.81 111 GLN A N 1
ATOM 882 C CA . GLN A 1 111 ? 15.519 15.859 13.458 1.00 88.81 111 GLN A CA 1
ATOM 883 C C . GLN A 1 111 ? 16.252 15.134 12.321 1.00 88.81 111 GLN A C 1
ATOM 885 O O . GLN A 1 111 ? 17.483 15.121 12.295 1.00 88.81 111 GLN A O 1
ATOM 890 N N . LYS A 1 112 ? 15.524 14.546 11.359 1.00 86.38 112 LYS A N 1
ATOM 891 C CA . LYS A 1 112 ? 16.131 13.947 10.159 1.00 86.38 112 LYS A CA 1
ATOM 892 C C . LYS A 1 112 ? 16.873 14.991 9.328 1.00 86.38 112 LYS A C 1
ATOM 894 O O . LYS A 1 112 ? 18.003 14.732 8.934 1.00 86.38 112 LYS A O 1
ATOM 899 N N . ALA A 1 113 ? 16.291 16.174 9.126 1.00 81.00 113 ALA A N 1
ATOM 900 C CA . ALA A 1 113 ? 16.923 17.258 8.375 1.00 81.00 113 ALA A CA 1
ATOM 901 C C . ALA A 1 113 ? 18.218 17.773 9.035 1.00 81.00 113 ALA A C 1
ATOM 903 O O . ALA A 1 113 ? 19.171 18.108 8.336 1.00 81.00 113 ALA A O 1
ATOM 904 N N . GLN A 1 114 ? 18.283 17.788 10.370 1.00 76.38 114 GLN A N 1
ATOM 905 C CA . GLN A 1 114 ? 19.484 18.189 11.118 1.00 76.38 114 GLN A CA 1
ATOM 906 C C . GLN A 1 114 ? 20.604 17.135 11.092 1.00 76.38 114 GLN A C 1
ATOM 908 O O . GLN A 1 114 ? 21.774 17.484 11.225 1.00 76.38 114 GLN A O 1
ATOM 913 N N . LYS A 1 115 ? 20.264 15.851 10.913 1.00 73.94 115 LYS A N 1
ATOM 914 C CA . LYS A 1 115 ? 21.226 14.736 10.873 1.00 73.94 115 LYS A CA 1
ATOM 915 C C . LYS A 1 115 ? 21.863 14.504 9.500 1.00 73.94 115 LYS A C 1
ATOM 917 O O . LYS A 1 115 ? 22.773 13.686 9.404 1.00 73.94 115 LYS A O 1
ATOM 922 N N . ILE A 1 116 ? 21.416 15.191 8.446 1.00 63.00 116 ILE A N 1
ATOM 923 C CA . ILE A 1 116 ? 22.052 15.110 7.126 1.00 63.00 116 ILE A CA 1
ATOM 924 C C . ILE A 1 116 ? 23.360 15.917 7.189 1.00 63.00 116 ILE A C 1
ATOM 926 O O . ILE A 1 116 ? 23.305 17.140 7.344 1.00 63.00 116 ILE A O 1
ATOM 930 N N . PRO A 1 117 ? 24.545 15.283 7.083 1.00 60.75 117 PRO A N 1
ATOM 931 C CA . PRO A 1 117 ? 25.801 16.014 7.123 1.00 60.75 117 PRO A CA 1
ATOM 932 C C . PRO A 1 117 ? 25.867 16.951 5.917 1.00 60.75 117 PRO A C 1
ATOM 934 O O . PRO A 1 117 ? 25.689 16.533 4.770 1.00 60.75 117 PRO A O 1
ATOM 937 N N . ARG A 1 118 ? 26.131 18.237 6.168 1.00 59.88 118 ARG A N 1
ATOM 938 C CA . ARG A 1 118 ? 26.447 19.195 5.105 1.00 59.88 118 ARG A CA 1
ATOM 939 C C . ARG A 1 118 ? 27.741 18.722 4.439 1.00 59.88 118 ARG A C 1
ATOM 941 O O . ARG A 1 118 ? 28.799 18.802 5.059 1.00 59.88 118 ARG A O 1
ATOM 948 N N . LYS A 1 119 ? 27.663 18.195 3.210 1.00 50.44 119 LYS A N 1
ATOM 949 C CA . LYS A 1 119 ? 28.865 17.894 2.418 1.00 50.44 119 LYS A CA 1
ATOM 950 C C . LYS A 1 119 ? 29.689 19.186 2.287 1.00 50.44 119 LYS A C 1
ATOM 952 O O . LYS A 1 119 ? 29.103 20.207 1.917 1.00 50.44 119 LYS A O 1
ATOM 957 N N . PRO A 1 120 ? 30.994 19.172 2.609 1.00 61.25 120 PRO A N 1
ATOM 958 C CA . PRO A 1 120 ? 31.848 20.324 2.368 1.00 61.25 120 PRO A CA 1
ATOM 959 C C . PRO A 1 120 ? 31.906 20.596 0.861 1.00 61.25 120 PRO A C 1
ATOM 961 O O . PRO A 1 120 ? 31.880 19.664 0.054 1.00 61.25 120 PRO A O 1
ATOM 964 N N . ARG A 1 121 ? 31.870 21.885 0.529 1.00 49.66 121 ARG A N 1
ATOM 965 C CA . ARG A 1 121 ? 31.825 22.434 -0.827 1.00 49.66 121 ARG A CA 1
ATOM 966 C C . ARG A 1 121 ? 33.210 22.455 -1.455 1.00 49.66 121 ARG A C 1
ATOM 968 O O . ARG A 1 121 ? 34.173 22.663 -0.685 1.00 49.66 121 ARG A O 1
#

pLDDT: mean 83.17, std 11.24, range [46.81, 96.5]

Radius of gyration: 21.7 Å; chains: 1; bounding box: 55×44×51 Å

Organism: NCBI:txid56615

Secondary structure (DSSP, 8-state):
----PPP-S-----B--EEEGGGTEEE--TT--S-------TTTS--EEPPBP-SS-S-----------HHHHHHHHHHHTTHHHH-HHHHHHHHHHHHHHHHHHHHHHHHHHHHS-----

Sequence (121 aa):
MQDGSLVTNNLNVQGGNFLFPDENFGLNFAGFDGIVEMVWKADRFSHCTEISTPLQSYNSCLGVSCEIPLTSLQTITWLQNLYYESKKEAFFRDTNKVIEDCQAWKEKQAQKAQKIPRKPR

InterPro domains:
  IPR046798 Tet-like 2OG-Fe(II) oxygenase [PF20515] (5-49)